Protein AF-A0A350F012-F1 (afdb_monomer_lite)

pLDDT: mean 83.56, std 15.6, range [42.0, 98.31]

Structure (mmCIF, N/CA/C/O backbone):
data_AF-A0A350F012-F1
#
_entry.id   AF-A0A350F012-F1
#
loop_
_atom_site.group_PDB
_atom_site.id
_atom_site.type_symbol
_atom_site.label_atom_id
_atom_site.label_alt_id
_atom_site.label_comp_id
_atom_site.label_asym_id
_atom_site.label_entity_id
_atom_site.label_seq_id
_atom_site.pdbx_PDB_ins_code
_atom_site.Cartn_x
_atom_site.Cartn_y
_atom_site.Cartn_z
_atom_site.occupancy
_atom_site.B_iso_or_equiv
_atom_site.auth_seq_id
_atom_site.auth_comp_id
_atom_site.auth_asym_id
_atom_site.auth_atom_id
_atom_site.pdbx_PDB_model_num
ATOM 1 N N . MET A 1 1 ? 14.908 -19.102 -46.977 1.00 42.00 1 MET A N 1
ATOM 2 C CA . MET A 1 1 ? 15.613 -17.923 -46.438 1.00 42.00 1 MET A CA 1
ATOM 3 C C . MET A 1 1 ? 14.841 -17.465 -45.223 1.00 42.00 1 MET A C 1
ATOM 5 O O . MET A 1 1 ? 13.770 -16.899 -45.377 1.00 42.00 1 MET A O 1
ATOM 9 N N . SER A 1 2 ? 15.311 -17.852 -44.041 1.00 44.31 2 SER A N 1
ATOM 10 C CA . SER A 1 2 ? 14.679 -17.489 -42.776 1.00 44.31 2 SER A CA 1
ATOM 11 C C . SER A 1 2 ? 15.167 -16.106 -42.381 1.00 44.31 2 SER A C 1
ATOM 13 O O . SER A 1 2 ? 16.357 -15.922 -42.143 1.00 44.31 2 SER A O 1
ATOM 15 N N . ASP A 1 3 ? 14.245 -15.157 -42.356 1.00 46.97 3 ASP A N 1
ATOM 16 C CA . ASP A 1 3 ? 14.448 -13.835 -41.784 1.00 46.97 3 ASP A CA 1
ATOM 17 C C . ASP A 1 3 ? 14.511 -13.995 -40.251 1.00 46.97 3 ASP A C 1
ATOM 19 O O . ASP A 1 3 ? 13.533 -14.471 -39.654 1.00 46.97 3 ASP A O 1
ATOM 23 N N . PRO A 1 4 ? 15.645 -13.726 -39.579 1.00 52.97 4 PRO A N 1
ATOM 24 C CA . PRO A 1 4 ? 15.699 -13.839 -38.136 1.00 52.97 4 PRO A CA 1
ATOM 25 C C . PRO A 1 4 ? 14.946 -12.641 -37.558 1.00 52.97 4 PRO A C 1
ATOM 27 O O . PRO A 1 4 ? 15.401 -11.504 -37.647 1.00 52.97 4 PRO A O 1
ATOM 30 N N . HIS A 1 5 ? 13.784 -12.902 -36.958 1.00 46.50 5 HIS A N 1
ATOM 31 C CA . HIS A 1 5 ? 13.073 -11.913 -36.152 1.00 46.50 5 HIS A CA 1
ATOM 32 C C . HIS A 1 5 ? 14.059 -11.215 -35.196 1.00 46.50 5 HIS A C 1
ATOM 34 O O . HIS A 1 5 ? 14.810 -11.911 -34.498 1.00 46.50 5 HIS A O 1
ATOM 40 N N . PRO A 1 6 ? 14.070 -9.872 -35.113 1.00 46.66 6 PRO A N 1
ATOM 41 C CA . PRO A 1 6 ? 14.883 -9.186 -34.126 1.00 46.66 6 PRO A CA 1
ATOM 42 C C . PRO A 1 6 ? 14.359 -9.563 -32.738 1.00 46.66 6 PRO A C 1
ATOM 44 O O . PRO A 1 6 ? 13.216 -9.274 -32.384 1.00 46.66 6 PRO A O 1
ATOM 47 N N . LYS A 1 7 ? 15.193 -10.244 -31.946 1.00 50.56 7 LYS A N 1
ATOM 48 C CA . LYS A 1 7 ? 14.950 -10.447 -30.515 1.00 50.56 7 LYS A CA 1
ATOM 49 C C . LYS A 1 7 ? 14.910 -9.062 -29.865 1.00 50.56 7 LYS A C 1
ATOM 51 O O . LYS A 1 7 ? 15.950 -8.428 -29.709 1.00 50.56 7 LYS A O 1
ATOM 56 N N . SER A 1 8 ? 13.716 -8.584 -29.527 1.00 53.31 8 SER A N 1
ATOM 57 C CA . SER A 1 8 ? 13.493 -7.310 -28.842 1.00 53.31 8 SER A CA 1
ATOM 58 C C . SER A 1 8 ? 14.017 -7.388 -27.404 1.00 53.31 8 SER A C 1
ATOM 60 O O . SER A 1 8 ? 13.283 -7.716 -26.473 1.00 53.31 8 SER A O 1
ATOM 62 N N . SER A 1 9 ? 15.310 -7.135 -27.216 1.00 57.75 9 SER A N 1
ATOM 63 C CA . SER A 1 9 ? 15.862 -6.828 -25.898 1.00 57.75 9 SER A CA 1
ATOM 64 C C . SER A 1 9 ? 15.458 -5.399 -25.551 1.00 57.75 9 SER A C 1
ATOM 66 O O . SER A 1 9 ? 15.791 -4.488 -26.306 1.00 57.75 9 SER A O 1
ATOM 68 N N . LEU A 1 10 ? 14.751 -5.192 -24.436 1.00 61.91 10 LEU A N 1
ATOM 69 C CA . LEU A 1 10 ? 14.411 -3.838 -23.992 1.00 61.91 10 LEU A CA 1
ATOM 70 C C . LEU A 1 10 ? 15.664 -3.000 -23.751 1.00 61.91 10 LEU A C 1
ATOM 72 O O . LEU A 1 10 ? 16.662 -3.493 -23.205 1.00 61.91 10 LEU A O 1
ATOM 76 N N . GLY A 1 11 ? 15.580 -1.732 -24.149 1.00 69.38 11 GLY A N 1
ATOM 77 C CA . GLY A 1 11 ? 16.632 -0.747 -23.950 1.00 69.38 11 GLY A CA 1
ATOM 78 C C . GLY A 1 11 ? 16.876 -0.486 -22.463 1.00 69.38 11 GLY A C 1
ATOM 79 O O . GLY A 1 11 ? 15.989 -0.649 -21.623 1.00 69.38 11 GLY A O 1
ATOM 80 N N . SER A 1 12 ? 18.093 -0.058 -22.121 1.00 74.25 12 SER A N 1
ATOM 81 C CA . SER A 1 12 ? 18.466 0.351 -20.757 1.00 74.25 12 SER A CA 1
ATOM 82 C C . SER A 1 12 ? 17.518 1.406 -20.175 1.00 74.25 12 SER A C 1
ATOM 84 O O . SER A 1 12 ? 17.221 1.375 -18.984 1.00 74.25 12 SER A O 1
ATOM 86 N N . GLU A 1 13 ? 17.002 2.286 -21.030 1.00 77.94 13 GLU A N 1
ATOM 87 C CA . GLU A 1 13 ? 16.053 3.341 -20.676 1.00 77.94 13 GLU A CA 1
ATOM 88 C C . GLU A 1 13 ? 14.698 2.789 -20.211 1.00 77.94 13 GLU A C 1
ATOM 90 O O . GLU A 1 13 ? 14.177 3.186 -19.172 1.00 77.94 13 GLU A O 1
ATOM 95 N N . GLU A 1 14 ? 14.140 1.808 -20.919 1.00 76.25 14 GLU A N 1
ATOM 96 C CA . GLU A 1 14 ? 12.842 1.225 -20.563 1.00 76.25 14 GLU A CA 1
ATOM 97 C C . GLU A 1 14 ? 12.933 0.465 -19.233 1.00 76.25 14 GLU A C 1
ATOM 99 O O . GLU A 1 14 ? 12.043 0.564 -18.388 1.00 76.25 14 GLU A O 1
ATOM 104 N N . LYS A 1 15 ? 14.047 -0.243 -18.997 1.00 77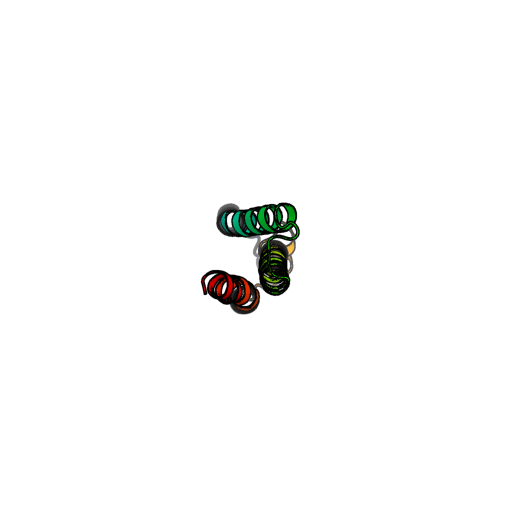.25 15 LYS A N 1
ATOM 105 C CA . LYS A 1 15 ? 14.324 -0.884 -17.701 1.00 77.25 15 LYS A CA 1
ATOM 106 C C . LYS A 1 15 ? 14.413 0.144 -16.571 1.00 77.25 15 LYS A C 1
ATOM 108 O O . LYS A 1 15 ? 13.845 -0.079 -15.503 1.00 77.25 15 LYS A O 1
ATOM 113 N N . PHE A 1 16 ? 15.079 1.271 -16.814 1.00 83.25 16 PHE A N 1
ATOM 114 C CA . PHE A 1 16 ? 15.191 2.355 -15.842 1.00 83.25 16 PHE A CA 1
ATOM 115 C C . PHE A 1 16 ? 13.825 2.973 -15.503 1.00 83.25 16 PHE A C 1
ATOM 117 O O . PHE A 1 16 ? 13.494 3.122 -14.326 1.00 83.25 16 PHE A O 1
ATOM 124 N N . GLN A 1 17 ? 12.989 3.253 -16.507 1.00 84.19 17 GLN A N 1
ATOM 125 C CA . GLN A 1 17 ? 11.640 3.788 -16.293 1.00 84.19 17 GLN A CA 1
ATOM 126 C C . GLN A 1 17 ? 10.772 2.851 -15.446 1.00 84.19 17 GLN A C 1
ATOM 128 O O . GLN A 1 17 ? 10.043 3.299 -14.563 1.00 84.19 17 GLN A O 1
ATOM 133 N N . LEU A 1 18 ? 10.883 1.541 -15.657 1.00 83.00 18 LEU A N 1
ATOM 134 C CA . LEU A 1 18 ? 10.128 0.553 -14.886 1.00 83.00 18 LEU A CA 1
ATOM 135 C C . LEU A 1 18 ? 10.611 0.417 -13.452 1.00 83.00 18 LEU A C 1
ATOM 137 O O . LEU A 1 18 ? 9.788 0.333 -12.540 1.00 83.00 18 LEU A O 1
ATOM 141 N N . ALA A 1 19 ? 11.928 0.435 -13.246 1.00 86.00 19 ALA A N 1
ATOM 142 C CA . ALA A 1 19 ? 12.506 0.467 -11.912 1.00 86.00 19 ALA A CA 1
ATOM 143 C C . ALA A 1 19 ? 12.017 1.698 -11.133 1.00 86.00 19 ALA A C 1
ATOM 145 O O . ALA A 1 19 ? 11.648 1.575 -9.963 1.00 86.00 19 ALA A O 1
ATOM 146 N N . ARG A 1 20 ? 11.929 2.854 -11.803 1.00 90.12 20 ARG A N 1
ATOM 147 C CA . ARG A 1 20 ? 11.384 4.085 -11.229 1.00 90.12 20 ARG A CA 1
ATOM 148 C C . ARG A 1 20 ? 9.901 3.961 -10.880 1.00 90.12 20 ARG A C 1
ATOM 150 O O . ARG A 1 20 ? 9.547 4.190 -9.732 1.00 90.12 20 ARG A O 1
ATOM 157 N N . VAL A 1 21 ? 9.045 3.523 -11.808 1.00 89.38 21 VAL A N 1
ATOM 158 C CA . VAL A 1 21 ? 7.605 3.328 -11.530 1.00 89.38 21 VAL A CA 1
ATOM 159 C C . VAL A 1 21 ? 7.391 2.364 -10.361 1.00 89.38 21 VAL A C 1
ATOM 161 O O . VAL A 1 21 ? 6.592 2.631 -9.467 1.00 89.38 21 VAL A O 1
ATOM 164 N N . ARG A 1 22 ? 8.136 1.254 -10.326 1.00 89.88 22 ARG A N 1
ATOM 165 C CA . ARG A 1 22 ? 8.090 0.295 -9.217 1.00 89.88 22 ARG A CA 1
ATOM 166 C C . ARG A 1 22 ? 8.450 0.955 -7.886 1.00 89.88 22 ARG A C 1
ATOM 168 O O . ARG A 1 22 ? 7.771 0.711 -6.893 1.00 89.88 22 ARG A O 1
ATOM 175 N N . HIS A 1 23 ? 9.519 1.744 -7.851 1.00 92.69 23 HIS A N 1
ATOM 176 C CA . HIS A 1 23 ? 9.947 2.456 -6.649 1.00 92.69 23 HIS A CA 1
ATOM 177 C C . HIS A 1 23 ? 8.890 3.467 -6.176 1.00 92.69 23 HIS A C 1
ATOM 179 O O . HIS A 1 23 ? 8.517 3.474 -4.999 1.00 92.69 23 HIS A O 1
ATOM 185 N N . ASP A 1 24 ? 8.368 4.262 -7.107 1.00 95.12 24 ASP A N 1
ATOM 186 C CA . ASP A 1 24 ? 7.397 5.320 -6.830 1.00 95.12 24 ASP A CA 1
ATOM 187 C C . ASP A 1 24 ? 6.066 4.752 -6.314 1.00 95.12 24 ASP A C 1
ATOM 189 O O . ASP A 1 24 ? 5.418 5.378 -5.482 1.00 95.12 24 ASP A O 1
ATOM 193 N N . LEU A 1 25 ? 5.688 3.536 -6.728 1.00 94.00 25 LEU A N 1
ATOM 194 C CA . LEU A 1 25 ? 4.533 2.823 -6.173 1.00 94.00 25 LEU A CA 1
ATOM 195 C C . LEU A 1 25 ? 4.828 2.172 -4.814 1.00 94.00 25 LEU A C 1
ATOM 197 O O . LEU A 1 25 ? 4.000 2.240 -3.909 1.00 94.00 25 LEU A O 1
ATOM 201 N N . ARG A 1 26 ? 5.995 1.536 -4.640 1.00 94.56 26 ARG A N 1
ATOM 202 C CA . ARG A 1 26 ? 6.327 0.826 -3.389 1.00 94.56 26 ARG A CA 1
ATOM 203 C C . ARG A 1 26 ? 6.414 1.765 -2.193 1.00 94.56 26 ARG A C 1
ATOM 205 O O . ARG A 1 26 ? 5.999 1.368 -1.114 1.00 94.56 26 ARG A O 1
ATOM 212 N N . THR A 1 27 ? 6.914 2.985 -2.377 1.00 97.12 27 THR A N 1
ATOM 213 C CA . THR A 1 27 ? 7.064 3.967 -1.290 1.00 97.12 27 THR A CA 1
ATOM 214 C C . THR A 1 27 ? 5.747 4.242 -0.541 1.00 97.12 27 THR A C 1
ATOM 216 O O . THR A 1 27 ? 5.678 3.932 0.647 1.00 97.12 27 THR A O 1
ATOM 219 N N . PRO A 1 28 ? 4.675 4.756 -1.180 1.00 97.25 28 PRO A N 1
ATOM 220 C CA . PRO A 1 28 ? 3.420 5.037 -0.484 1.00 97.25 28 PRO A CA 1
ATOM 221 C C . PRO A 1 28 ? 2.742 3.774 0.063 1.00 97.25 28 PRO A C 1
ATOM 223 O O . PRO A 1 28 ? 2.164 3.817 1.144 1.00 97.25 28 PRO A O 1
ATOM 226 N N . ILE A 1 29 ? 2.846 2.638 -0.634 1.00 97.38 29 ILE A N 1
ATOM 227 C CA . ILE A 1 29 ? 2.256 1.377 -0.163 1.00 97.38 29 ILE A CA 1
ATOM 228 C C . ILE A 1 29 ? 2.975 0.871 1.092 1.00 97.38 29 ILE A C 1
ATOM 230 O O . ILE A 1 29 ? 2.322 0.467 2.048 1.00 97.38 29 ILE A O 1
ATOM 234 N N . ASN A 1 30 ? 4.307 0.932 1.122 1.00 97.56 30 ASN A N 1
ATOM 235 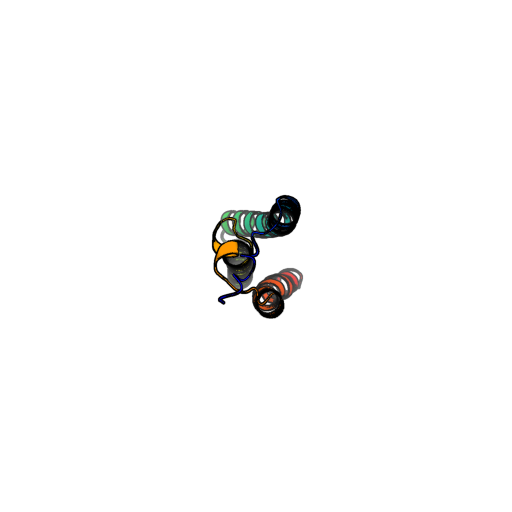C CA . ASN A 1 30 ? 5.082 0.552 2.300 1.00 97.56 30 ASN A CA 1
ATOM 236 C C . ASN A 1 30 ? 4.797 1.472 3.491 1.00 97.56 30 ASN A C 1
ATOM 238 O O . ASN A 1 30 ? 4.807 0.996 4.620 1.00 97.56 30 ASN A O 1
ATOM 242 N N . HIS A 1 31 ? 4.512 2.758 3.261 1.00 98.31 31 HIS A N 1
ATOM 243 C CA . HIS A 1 31 ? 4.053 3.639 4.335 1.00 98.31 31 HIS A CA 1
ATOM 244 C C . HIS A 1 31 ? 2.699 3.188 4.894 1.00 98.31 31 HIS A C 1
ATOM 246 O O . HIS A 1 31 ? 2.563 3.096 6.106 1.00 98.31 31 HIS A O 1
ATOM 252 N N . ILE A 1 32 ? 1.724 2.851 4.040 1.00 97.56 32 ILE A N 1
ATOM 253 C CA . ILE A 1 32 ? 0.418 2.330 4.488 1.00 97.56 32 ILE A CA 1
ATOM 254 C C . ILE A 1 32 ? 0.596 1.053 5.315 1.00 97.56 32 ILE A C 1
ATOM 256 O O . ILE A 1 32 ? 0.030 0.956 6.399 1.00 97.56 32 ILE A O 1
ATOM 260 N N . ILE A 1 33 ? 1.419 0.111 4.837 1.00 97.94 33 ILE A N 1
ATOM 261 C CA . ILE A 1 33 ? 1.749 -1.123 5.566 1.00 97.94 33 ILE A CA 1
ATOM 262 C C . ILE A 1 33 ? 2.350 -0.776 6.929 1.00 97.94 33 ILE A C 1
ATOM 264 O O . ILE A 1 33 ? 1.807 -1.200 7.943 1.00 97.94 33 ILE A O 1
ATOM 268 N N . GLY A 1 34 ? 3.404 0.044 6.960 1.00 97.31 34 GLY A N 1
ATOM 269 C CA . GLY A 1 34 ? 4.090 0.402 8.201 1.00 97.31 34 GLY A CA 1
ATOM 270 C C . GLY A 1 34 ? 3.183 1.118 9.201 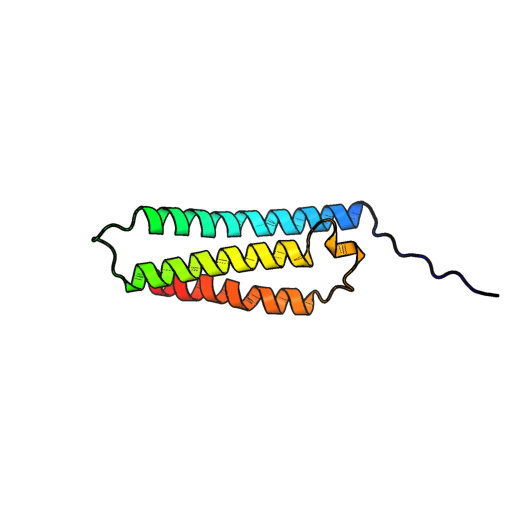1.00 97.31 34 GLY A C 1
ATOM 271 O O . GLY A 1 34 ? 3.212 0.800 10.382 1.00 97.31 34 GLY A O 1
ATOM 272 N N . TYR A 1 35 ? 2.322 2.035 8.747 1.00 96.19 35 TYR A N 1
ATOM 273 C CA . TYR A 1 35 ? 1.346 2.677 9.631 1.00 96.19 35 TYR A CA 1
ATOM 274 C C 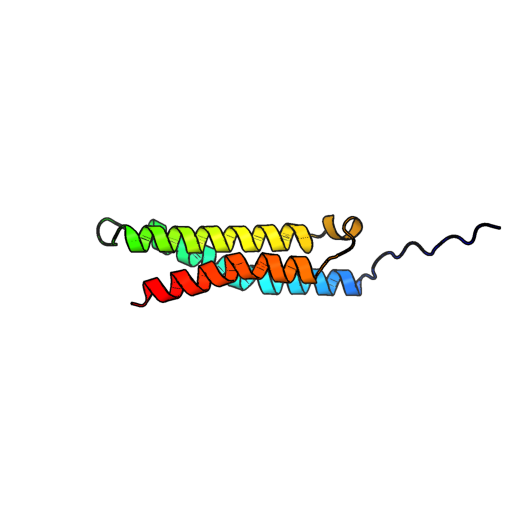. TYR A 1 35 ? 0.314 1.685 10.164 1.00 96.19 35 TYR A C 1
ATOM 276 O O . TYR A 1 35 ? 0.020 1.710 11.354 1.00 96.19 35 TYR A O 1
ATOM 284 N N . SER A 1 36 ? -0.216 0.802 9.313 1.00 95.38 36 SER A N 1
ATOM 285 C CA . SER A 1 36 ? -1.158 -0.224 9.767 1.00 95.38 36 SER A CA 1
ATOM 286 C C . SER A 1 36 ? -0.516 -1.211 10.746 1.00 95.38 36 SER A C 1
ATOM 288 O O . SER A 1 36 ? -1.170 -1.611 11.697 1.00 95.38 36 SER A O 1
ATOM 290 N N . GLU A 1 37 ? 0.759 -1.556 10.561 1.00 95.00 37 GLU A N 1
ATOM 291 C CA . GLU A 1 37 ? 1.516 -2.437 11.455 1.00 95.00 37 GLU A CA 1
ATOM 292 C C . GLU A 1 37 ? 1.723 -1.783 12.825 1.00 95.00 37 GLU A C 1
ATOM 294 O O . GLU A 1 37 ? 1.347 -2.372 13.831 1.00 95.00 37 GLU A O 1
ATOM 299 N N . ILE A 1 38 ? 2.177 -0.523 12.863 1.00 94.25 38 ILE A N 1
ATOM 300 C CA . ILE A 1 38 ? 2.319 0.246 14.111 1.00 94.25 38 ILE A CA 1
ATOM 301 C C . ILE A 1 38 ? 0.980 0.344 14.852 1.00 94.25 38 ILE A C 1
ATOM 303 O O . ILE A 1 38 ? 0.916 0.098 16.051 1.00 94.25 38 ILE A O 1
ATOM 307 N N . LEU A 1 39 ? -0.110 0.665 14.148 1.00 91.88 39 LEU A N 1
ATOM 308 C CA . LEU A 1 39 ? -1.432 0.775 14.770 1.00 91.88 39 LEU A CA 1
ATOM 309 C C . LEU A 1 39 ? -1.947 -0.567 15.303 1.00 91.88 39 LEU A C 1
ATOM 311 O O . LEU A 1 39 ? -2.614 -0.586 16.331 1.00 91.88 39 LEU A O 1
ATOM 315 N N . LEU A 1 40 ? -1.650 -1.676 14.622 1.00 91.81 40 LEU A N 1
ATOM 316 C CA . LEU A 1 40 ? -1.997 -3.019 15.090 1.00 91.81 40 LEU A CA 1
ATOM 317 C C . LEU A 1 40 ? -1.164 -3.438 16.309 1.00 91.81 40 LEU A C 1
ATOM 319 O O . LEU A 1 40 ? -1.692 -4.116 17.185 1.00 91.81 40 LEU A O 1
ATOM 323 N N . GLU A 1 41 ? 0.109 -3.04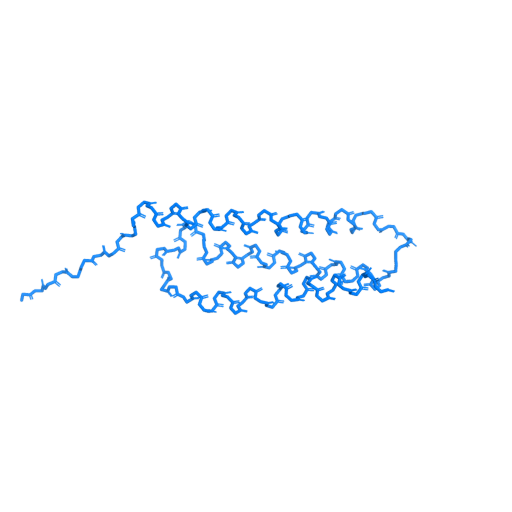4 16.372 1.00 90.56 41 GLU A N 1
ATOM 324 C CA . GLU A 1 41 ? 0.990 -3.293 17.521 1.00 90.56 41 GLU A CA 1
ATOM 325 C C . GLU A 1 41 ? 0.595 -2.455 18.748 1.00 90.56 41 GLU A C 1
ATOM 327 O O . GLU A 1 41 ? 0.627 -2.954 19.875 1.00 90.56 41 GLU A O 1
ATOM 332 N N . ASP A 1 42 ? 0.180 -1.204 18.529 1.00 86.62 42 ASP A N 1
ATOM 333 C CA . ASP A 1 42 ? -0.227 -0.268 19.583 1.00 86.62 42 ASP A CA 1
ATOM 334 C C . ASP A 1 42 ? -1.683 -0.465 20.042 1.00 86.62 42 ASP A C 1
ATOM 336 O O . ASP A 1 42 ? -2.095 0.071 21.080 1.00 86.62 42 ASP A O 1
ATOM 340 N N . ALA A 1 43 ? -2.475 -1.241 19.300 1.00 80.69 43 ALA A N 1
ATOM 341 C CA . ALA A 1 43 ? -3.853 -1.549 19.642 1.00 80.69 43 ALA A CA 1
ATOM 342 C C . ALA A 1 43 ? -3.923 -2.538 20.818 1.00 80.69 43 ALA A C 1
ATOM 344 O O . ALA A 1 43 ? -3.986 -3.756 20.668 1.00 80.69 43 ALA A O 1
ATOM 345 N N . GLN A 1 44 ? -3.901 -1.980 22.026 1.00 70.69 44 GLN A N 1
ATOM 346 C CA . GLN A 1 44 ? -4.221 -2.677 23.275 1.00 70.69 44 GLN A CA 1
ATOM 347 C C . GLN A 1 44 ? -5.744 -2.904 23.402 1.00 70.69 44 GLN A C 1
ATOM 349 O O . GLN A 1 44 ? -6.499 -2.559 22.493 1.00 70.69 44 GLN A O 1
ATOM 354 N N . ASP A 1 45 ? -6.217 -3.360 24.575 1.00 71.25 45 ASP A N 1
ATOM 355 C CA . ASP A 1 45 ? -7.641 -3.504 24.979 1.00 71.25 45 ASP A CA 1
ATOM 356 C C . ASP A 1 45 ? -8.505 -2.216 24.843 1.00 71.25 45 ASP A C 1
ATOM 358 O O . ASP A 1 45 ? -9.636 -2.143 25.321 1.00 71.25 45 ASP A O 1
ATOM 362 N N . GLN A 1 46 ? -7.955 -1.159 24.247 1.00 76.62 46 GLN A N 1
ATOM 363 C CA . GLN A 1 46 ? -8.535 0.164 24.053 1.00 76.62 46 GLN A CA 1
ATOM 364 C C . GLN A 1 46 ? -9.138 0.351 22.650 1.00 76.62 46 GLN A C 1
ATOM 366 O O . GLN A 1 46 ? -9.793 1.364 22.409 1.00 76.62 46 GLN A O 1
ATOM 371 N N . VAL A 1 47 ? -8.921 -0.593 21.728 1.00 83.00 47 VAL A N 1
ATOM 372 C CA . VAL A 1 47 ? -9.386 -0.510 20.337 1.00 83.00 47 VAL A CA 1
ATOM 373 C C . VAL A 1 47 ? -10.460 -1.575 20.078 1.00 83.00 47 VAL A C 1
ATOM 375 O O . VAL A 1 47 ? -10.247 -2.733 20.432 1.00 83.00 47 VAL A O 1
ATOM 378 N N . PRO A 1 48 ? -11.609 -1.228 19.466 1.00 85.50 48 PRO A N 1
ATOM 379 C CA . PRO A 1 48 ? -12.629 -2.211 19.112 1.00 85.50 48 PRO A CA 1
ATOM 380 C C . PRO A 1 48 ? -12.100 -3.295 18.161 1.00 85.50 48 PRO A C 1
ATOM 382 O O . PRO A 1 48 ? -11.369 -2.995 17.216 1.00 85.50 48 PRO A O 1
ATOM 385 N N . ASP A 1 49 ? -12.555 -4.538 18.341 1.00 87.12 49 ASP A N 1
ATOM 386 C CA . ASP A 1 49 ? -12.189 -5.672 17.473 1.00 87.12 49 ASP A CA 1
ATOM 387 C C . ASP A 1 49 ? -12.500 -5.419 15.985 1.00 87.12 49 ASP A C 1
ATOM 389 O O . ASP A 1 49 ? -11.804 -5.920 15.102 1.00 87.12 49 ASP A O 1
ATOM 393 N N . GLU A 1 50 ? -13.534 -4.627 15.692 1.00 87.94 50 GLU A N 1
ATOM 394 C CA . GLU A 1 50 ? -13.895 -4.231 14.326 1.00 87.94 50 GLU A CA 1
ATOM 395 C C . GLU A 1 50 ? -12.811 -3.357 13.681 1.00 87.94 50 GLU A C 1
ATOM 397 O O . GLU A 1 50 ? -12.362 -3.649 12.573 1.00 87.94 50 GLU A O 1
ATOM 402 N N . PHE A 1 51 ? -12.296 -2.371 14.420 1.00 89.94 51 PHE A N 1
ATOM 403 C CA . PHE A 1 51 ? -11.213 -1.497 13.968 1.00 89.94 51 PHE A CA 1
ATOM 404 C C . PHE A 1 51 ? -9.918 -2.286 13.732 1.00 89.94 51 PHE A C 1
ATOM 406 O O . PHE A 1 51 ? -9.220 -2.078 12.738 1.00 89.94 51 PHE A O 1
ATOM 413 N N . LEU A 1 52 ? -9.622 -3.251 14.610 1.00 91.88 52 LEU A N 1
ATOM 414 C CA . LEU A 1 52 ? -8.520 -4.197 14.423 1.00 91.88 52 LEU A CA 1
ATOM 415 C C . LEU A 1 52 ? -8.696 -5.030 13.147 1.00 91.88 52 LEU A C 1
ATOM 417 O O . LEU A 1 52 ? -7.752 -5.183 12.367 1.00 91.88 52 LEU A O 1
ATOM 421 N N . GLY A 1 53 ? -9.901 -5.556 12.920 1.00 93.06 53 GLY A N 1
ATOM 422 C CA . GLY A 1 53 ? -10.236 -6.324 11.724 1.00 93.06 53 GLY A CA 1
ATOM 423 C C . GLY A 1 53 ? -10.050 -5.518 10.438 1.00 93.06 53 GLY A C 1
ATOM 424 O O . GLY A 1 53 ? -9.470 -6.021 9.470 1.00 93.06 53 GLY A O 1
ATOM 425 N N . ASP A 1 54 ? -10.476 -4.260 10.431 1.00 94.75 54 ASP A N 1
ATOM 426 C CA . ASP A 1 54 ? -10.333 -3.375 9.276 1.00 94.75 54 ASP A CA 1
ATOM 427 C C . ASP A 1 54 ? -8.875 -2.953 9.042 1.00 94.75 54 ASP A C 1
ATOM 429 O O . ASP A 1 54 ? -8.395 -3.031 7.905 1.00 94.75 54 ASP A O 1
ATOM 433 N N . LEU A 1 55 ? -8.103 -2.660 10.095 1.00 94.50 55 LEU A N 1
ATOM 434 C CA . LEU A 1 55 ? -6.657 -2.433 9.983 1.00 94.50 55 LEU A CA 1
ATOM 435 C C . LEU A 1 55 ? -5.907 -3.647 9.416 1.00 94.50 55 LEU A C 1
ATOM 437 O O . LEU A 1 55 ? -5.051 -3.491 8.542 1.00 94.50 55 LEU A O 1
ATOM 441 N N . GLN A 1 56 ? -6.243 -4.867 9.848 1.00 95.56 56 GLN A N 1
ATOM 442 C CA . GLN A 1 56 ? -5.643 -6.092 9.301 1.00 95.56 56 GLN A CA 1
ATOM 443 C C . GLN A 1 56 ? -5.939 -6.258 7.806 1.00 95.56 56 GLN A C 1
ATOM 445 O O . GLN A 1 56 ? -5.088 -6.739 7.044 1.00 95.56 56 GLN A O 1
ATOM 450 N N . ARG A 1 57 ? -7.131 -5.850 7.359 1.00 96.94 57 ARG A N 1
ATOM 451 C CA . ARG A 1 57 ? -7.510 -5.886 5.942 1.00 96.94 57 ARG A CA 1
ATOM 452 C C . ARG A 1 57 ? -6.753 -4.835 5.131 1.00 96.94 57 ARG A C 1
ATOM 454 O O . ARG A 1 57 ? -6.281 -5.173 4.044 1.00 96.94 57 ARG A O 1
ATOM 461 N N . ILE A 1 58 ? -6.561 -3.622 5.662 1.00 97.50 58 ILE A N 1
ATOM 462 C CA . ILE A 1 58 ? -5.704 -2.583 5.056 1.00 97.50 58 ILE A CA 1
ATOM 463 C C . ILE A 1 58 ? -4.269 -3.097 4.912 1.00 97.50 58 ILE A C 1
ATOM 465 O O . ILE A 1 58 ? -3.713 -3.073 3.811 1.00 97.50 58 ILE A O 1
ATOM 469 N N . HIS A 1 59 ? -3.694 -3.625 5.995 1.00 97.62 59 HIS A N 1
ATOM 470 C CA . HIS A 1 59 ? -2.341 -4.178 6.012 1.00 97.62 59 HIS A CA 1
ATOM 471 C C . HIS A 1 59 ? -2.170 -5.285 4.958 1.00 97.62 59 HIS A C 1
ATOM 473 O O . HIS A 1 59 ? -1.277 -5.230 4.106 1.00 97.62 59 HIS A O 1
ATOM 479 N N . SER A 1 60 ? -3.091 -6.254 4.944 1.00 97.88 60 SER A N 1
ATOM 480 C CA . SER A 1 60 ? -3.090 -7.362 3.982 1.00 97.88 60 SER A CA 1
ATOM 481 C C . SER A 1 60 ? -3.214 -6.875 2.535 1.00 97.88 60 SER A C 1
ATOM 483 O O . SER A 1 60 ? -2.532 -7.383 1.643 1.00 97.88 60 SER A O 1
ATOM 485 N N . ALA A 1 61 ? -4.055 -5.871 2.276 1.00 98.12 61 ALA A N 1
ATOM 486 C CA . ALA A 1 61 ? -4.203 -5.279 0.951 1.00 98.12 61 ALA A CA 1
ATOM 487 C C . ALA A 1 61 ? -2.926 -4.544 0.499 1.00 98.12 61 ALA A C 1
ATOM 489 O O . ALA A 1 61 ? -2.515 -4.675 -0.658 1.00 98.12 61 ALA A O 1
ATOM 490 N N . GLY A 1 62 ? -2.237 -3.853 1.412 1.00 98.00 62 GLY A N 1
ATOM 491 C CA . GLY A 1 62 ? -0.920 -3.268 1.153 1.00 98.00 62 GLY A CA 1
ATOM 492 C C . GLY A 1 62 ? 0.104 -4.326 0.731 1.00 98.00 62 GLY A C 1
ATOM 493 O O . GLY A 1 62 ? 0.762 -4.187 -0.304 1.00 98.00 62 GLY A O 1
ATOM 494 N N . GLN A 1 63 ? 0.186 -5.436 1.469 1.00 98.06 63 GLN A N 1
ATOM 495 C CA . GLN A 1 63 ? 1.071 -6.555 1.126 1.00 98.06 63 GLN A CA 1
ATOM 496 C C . GLN A 1 63 ? 0.739 -7.160 -0.250 1.00 98.06 63 GLN A C 1
ATOM 498 O O . GLN A 1 63 ? 1.645 -7.450 -1.041 1.00 98.06 63 GLN A O 1
ATOM 503 N N . GLN A 1 64 ? -0.551 -7.300 -0.575 1.00 97.44 64 GLN A N 1
ATOM 504 C CA . GLN A 1 64 ? -1.002 -7.768 -1.889 1.00 97.44 64 GLN A CA 1
ATOM 505 C C . GLN A 1 64 ? -0.555 -6.832 -3.020 1.00 97.44 64 GLN A C 1
ATOM 507 O O . GLN A 1 64 ? -0.061 -7.314 -4.043 1.00 97.44 64 GLN A O 1
ATOM 512 N N . LEU A 1 65 ? -0.652 -5.509 -2.843 1.00 96.88 65 LEU A N 1
ATOM 513 C CA . LEU A 1 65 ? -0.165 -4.542 -3.832 1.00 96.88 65 LEU A CA 1
ATOM 514 C C . LEU A 1 65 ? 1.341 -4.686 -4.078 1.00 96.88 65 LEU A C 1
ATOM 516 O O . LEU A 1 65 ? 1.769 -4.736 -5.233 1.00 96.88 65 LEU A O 1
ATOM 520 N N . VAL A 1 66 ? 2.150 -4.805 -3.019 1.00 95.38 66 VAL A N 1
ATOM 521 C CA . VAL A 1 66 ? 3.604 -5.008 -3.154 1.00 95.38 66 VAL A CA 1
ATOM 522 C C . VAL A 1 66 ? 3.907 -6.298 -3.917 1.00 95.38 66 VAL A C 1
ATOM 524 O O . VAL A 1 66 ? 4.769 -6.306 -4.801 1.00 95.38 66 VAL A O 1
ATOM 527 N N . ALA A 1 67 ? 3.186 -7.382 -3.622 1.00 93.12 67 ALA A N 1
ATOM 528 C CA . ALA A 1 67 ? 3.349 -8.656 -4.314 1.00 93.12 67 ALA A CA 1
ATOM 529 C C . ALA A 1 67 ? 3.015 -8.553 -5.813 1.00 93.12 67 ALA A C 1
ATOM 531 O O . ALA A 1 67 ? 3.776 -9.059 -6.642 1.00 93.12 67 ALA A O 1
ATOM 532 N N . LEU A 1 68 ? 1.925 -7.866 -6.175 1.00 91.75 68 LEU A N 1
ATOM 533 C CA . LEU A 1 68 ? 1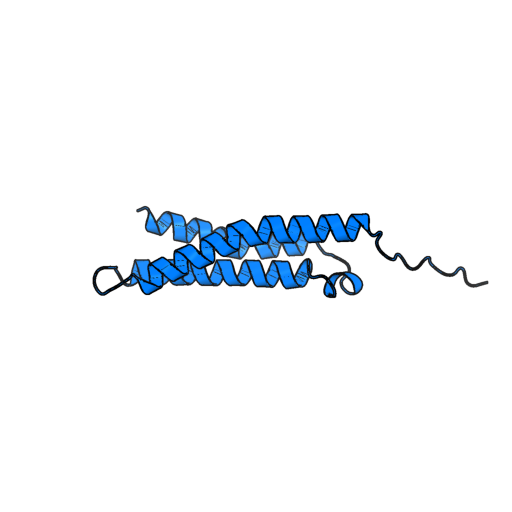.546 -7.614 -7.570 1.00 91.75 68 LEU A CA 1
ATOM 534 C C . LEU A 1 68 ? 2.597 -6.760 -8.289 1.00 91.75 68 LEU A C 1
ATOM 536 O O . LEU A 1 68 ? 3.061 -7.123 -9.369 1.00 91.75 68 LEU A O 1
ATOM 540 N N . ILE A 1 69 ? 3.048 -5.672 -7.666 1.00 89.81 69 ILE A N 1
ATOM 541 C CA . ILE A 1 69 ? 4.094 -4.808 -8.224 1.00 89.81 69 ILE A CA 1
ATOM 542 C C . ILE A 1 69 ? 5.374 -5.609 -8.487 1.00 89.81 69 ILE A C 1
ATOM 544 O O . ILE A 1 69 ? 5.937 -5.527 -9.576 1.00 89.81 69 ILE A O 1
ATOM 548 N N . ASN A 1 70 ? 5.813 -6.432 -7.534 1.00 87.81 70 ASN A N 1
ATOM 549 C CA . ASN A 1 70 ? 7.007 -7.261 -7.705 1.00 87.81 70 ASN A CA 1
ATOM 550 C C . ASN A 1 70 ? 6.831 -8.328 -8.793 1.00 87.81 70 ASN A C 1
ATOM 552 O O . ASN A 1 70 ? 7.762 -8.578 -9.555 1.00 87.81 70 ASN A O 1
ATOM 556 N N . ARG A 1 71 ? 5.644 -8.935 -8.899 1.00 85.62 71 ARG A N 1
ATOM 557 C CA . ARG A 1 71 ? 5.341 -9.953 -9.914 1.00 85.62 71 ARG A CA 1
ATOM 558 C C . ARG A 1 71 ? 5.370 -9.385 -11.332 1.00 85.62 71 ARG A C 1
ATOM 560 O O . ARG A 1 71 ? 5.966 -9.987 -12.218 1.00 85.62 71 ARG A O 1
ATOM 567 N N . TYR A 1 72 ? 4.729 -8.240 -11.557 1.00 82.31 72 TYR A N 1
ATOM 568 C CA . TYR A 1 72 ? 4.544 -7.690 -12.905 1.00 82.31 72 TYR A CA 1
ATOM 569 C C . TYR A 1 72 ? 5.639 -6.701 -13.329 1.00 82.31 72 TYR A C 1
ATOM 571 O O . TYR A 1 72 ? 5.906 -6.547 -14.524 1.00 82.31 72 TYR A O 1
ATOM 579 N N . LEU A 1 73 ? 6.266 -6.019 -12.366 1.00 81.56 73 LEU A N 1
ATOM 580 C CA . LEU A 1 73 ? 7.275 -4.978 -12.595 1.00 81.56 73 LEU A CA 1
ATOM 581 C C . LEU A 1 73 ? 8.651 -5.344 -12.015 1.00 81.56 73 LEU A C 1
ATOM 583 O O . LEU A 1 73 ? 9.530 -4.485 -11.964 1.00 81.56 73 LEU A O 1
ATOM 587 N N . GLY A 1 74 ? 8.852 -6.583 -11.556 1.00 78.06 74 GLY A N 1
ATOM 588 C CA . GLY A 1 74 ? 10.140 -7.078 -11.061 1.00 78.06 74 GLY A CA 1
ATOM 589 C C . GLY A 1 74 ? 11.222 -7.150 -12.143 1.00 78.06 74 GLY A C 1
ATOM 590 O O . GLY A 1 74 ? 10.922 -7.208 -13.336 1.00 78.06 74 GLY A O 1
ATOM 591 N N . ASP A 1 75 ? 12.485 -7.156 -11.710 1.00 66.19 75 ASP A N 1
ATOM 592 C CA . ASP A 1 75 ? 13.657 -7.046 -12.593 1.00 66.19 75 ASP A CA 1
ATOM 593 C C . ASP A 1 75 ? 13.808 -8.233 -13.566 1.00 66.19 75 ASP A C 1
ATOM 595 O O . ASP A 1 75 ? 14.159 -8.023 -14.728 1.00 66.19 75 ASP A O 1
ATOM 599 N N . ASP A 1 76 ? 13.444 -9.450 -13.138 1.00 61.72 76 ASP A N 1
ATOM 600 C CA . ASP A 1 76 ? 13.629 -10.680 -13.928 1.00 61.72 76 ASP A CA 1
ATOM 601 C C . ASP A 1 76 ? 12.351 -11.185 -14.623 1.00 61.72 76 ASP A C 1
ATOM 603 O O . ASP A 1 76 ? 12.414 -11.744 -15.719 1.00 61.72 76 ASP A O 1
ATOM 607 N N . SER A 1 77 ? 11.163 -10.950 -14.043 1.00 56.22 77 SER A N 1
ATOM 608 C CA . SER A 1 77 ? 9.876 -11.393 -14.631 1.00 56.22 77 SER A CA 1
ATOM 609 C C . SER A 1 77 ? 9.533 -10.673 -15.936 1.00 56.22 77 SER A C 1
ATOM 611 O O . SER A 1 77 ? 8.753 -11.165 -16.758 1.00 56.22 77 SER A O 1
ATOM 613 N N . PHE A 1 78 ? 10.141 -9.512 -16.162 1.00 52.47 78 PHE A N 1
ATOM 614 C CA . PHE A 1 78 ? 9.847 -8.684 -17.316 1.00 52.47 78 PHE A CA 1
ATOM 615 C C . PHE A 1 78 ? 10.352 -9.267 -18.651 1.00 52.47 78 PHE A C 1
ATOM 617 O O . PHE A 1 78 ? 9.813 -8.946 -19.707 1.00 52.47 78 PHE A O 1
ATOM 624 N N . MET A 1 79 ? 11.331 -10.176 -18.623 1.00 51.38 79 MET A N 1
ATOM 625 C CA . MET A 1 79 ? 11.841 -10.841 -19.830 1.00 51.38 79 MET A CA 1
ATOM 626 C C . MET A 1 79 ? 10.958 -12.015 -20.297 1.00 51.38 79 MET A C 1
ATOM 628 O O . MET A 1 79 ? 11.218 -12.582 -21.358 1.00 51.38 79 MET A O 1
ATOM 632 N N . THR A 1 80 ? 9.926 -12.396 -19.532 1.00 54.12 80 THR A N 1
ATOM 633 C CA . THR A 1 80 ? 9.178 -13.651 -19.751 1.00 54.12 80 THR A CA 1
ATOM 634 C C . THR A 1 80 ? 7.678 -13.451 -19.976 1.00 54.12 80 THR A C 1
ATOM 636 O O . THR A 1 80 ? 7.056 -14.257 -20.666 1.00 54.12 80 THR A O 1
ATOM 639 N N . ILE A 1 81 ? 7.077 -12.375 -19.460 1.00 54.72 81 ILE A N 1
ATOM 640 C CA . ILE A 1 81 ? 5.627 -12.163 -19.547 1.00 54.72 81 ILE A CA 1
ATOM 641 C C . ILE A 1 81 ? 5.332 -11.068 -20.572 1.00 54.72 81 ILE A C 1
ATOM 643 O O . ILE A 1 81 ? 5.662 -9.898 -20.383 1.00 54.72 81 ILE A O 1
ATOM 647 N N . ARG A 1 82 ? 4.665 -11.453 -21.663 1.00 57.78 82 ARG A N 1
ATOM 648 C CA . ARG A 1 82 ? 4.016 -10.541 -22.609 1.00 57.78 82 ARG A CA 1
ATOM 649 C C . ARG A 1 82 ? 3.014 -9.702 -21.805 1.00 57.78 82 ARG A C 1
ATOM 651 O O . ARG A 1 82 ? 1.956 -10.203 -21.442 1.00 57.78 82 ARG A O 1
ATOM 658 N N . ARG A 1 83 ? 3.410 -8.487 -21.418 1.00 65.19 83 ARG A N 1
ATOM 659 C CA . ARG A 1 83 ? 2.678 -7.663 -20.449 1.00 65.19 83 ARG A CA 1
ATOM 660 C C . ARG A 1 83 ? 1.229 -7.467 -20.853 1.00 65.19 83 ARG A C 1
ATOM 662 O O . ARG A 1 83 ? 0.958 -6.894 -21.903 1.00 65.19 83 ARG A O 1
ATOM 669 N N . ASP A 1 84 ? 0.334 -7.807 -19.942 1.00 74.56 84 ASP A N 1
ATOM 670 C CA . ASP A 1 84 ? -0.992 -7.222 -19.917 1.00 74.56 84 ASP A CA 1
ATOM 671 C C . ASP A 1 84 ? -1.021 -6.150 -18.817 1.00 74.56 84 ASP A C 1
ATOM 673 O O . ASP A 1 84 ? -1.329 -6.408 -17.654 1.00 74.56 84 ASP A O 1
ATOM 677 N N . LEU A 1 85 ? -0.602 -4.930 -19.175 1.00 78.12 85 LEU A N 1
ATOM 678 C CA . LEU A 1 85 ? -0.677 -3.777 -18.270 1.00 78.12 85 LEU A CA 1
ATOM 679 C C . LEU A 1 85 ? -2.128 -3.506 -17.853 1.00 78.12 85 LEU A C 1
ATOM 681 O O . LEU A 1 85 ? -2.368 -3.050 -16.740 1.00 78.12 85 LEU A O 1
ATOM 685 N N . HIS A 1 86 ? -3.089 -3.821 -18.722 1.00 83.44 86 HIS A N 1
ATOM 686 C CA . HIS A 1 86 ? -4.502 -3.701 -18.407 1.00 83.44 86 HIS A CA 1
ATOM 687 C C . HIS A 1 86 ? -4.901 -4.698 -17.308 1.00 83.44 86 HIS A C 1
ATOM 689 O O . HIS A 1 86 ? -5.560 -4.300 -16.347 1.00 83.44 86 HIS A O 1
ATOM 695 N N . GLN A 1 87 ? -4.416 -5.941 -17.373 1.00 86.31 87 GLN A N 1
ATOM 696 C CA . GLN A 1 87 ? -4.584 -6.918 -16.296 1.00 86.31 87 GLN A CA 1
ATOM 697 C C . GLN A 1 87 ? -3.926 -6.452 -14.991 1.00 86.31 87 GLN A C 1
ATOM 699 O O . GLN A 1 87 ? -4.561 -6.523 -13.943 1.00 86.31 87 GLN A O 1
ATOM 704 N N . LEU A 1 88 ? -2.702 -5.908 -15.038 1.00 87.19 88 LEU A N 1
ATOM 705 C CA . LEU A 1 88 ? -2.057 -5.344 -13.847 1.00 87.19 88 LEU A CA 1
ATOM 706 C C . LEU A 1 88 ? -2.905 -4.220 -13.238 1.00 87.19 88 LEU A C 1
ATOM 708 O O . LEU A 1 88 ? -3.177 -4.235 -12.042 1.00 87.19 88 LEU A O 1
ATOM 712 N N . CYS A 1 89 ? -3.353 -3.254 -14.043 1.00 89.06 89 CYS A N 1
ATOM 713 C CA . CYS A 1 89 ? -4.210 -2.173 -13.561 1.00 89.06 89 CYS A CA 1
ATOM 714 C C . CYS A 1 89 ? -5.512 -2.705 -12.948 1.00 89.06 89 CYS A C 1
ATOM 716 O O . CYS A 1 89 ? -5.962 -2.176 -11.934 1.00 89.06 89 CYS A O 1
ATOM 718 N N . HIS A 1 90 ? -6.108 -3.744 -13.536 1.00 91.56 90 HIS A N 1
ATOM 719 C CA . HIS A 1 90 ? -7.293 -4.394 -12.990 1.00 91.56 90 HIS A CA 1
ATOM 720 C C . HIS A 1 90 ? -7.002 -5.068 -11.639 1.00 91.56 90 HIS A C 1
ATOM 722 O O . HIS A 1 90 ? -7.738 -4.854 -10.681 1.00 91.56 90 HIS A O 1
ATOM 728 N N . GLU A 1 91 ? -5.910 -5.828 -11.534 1.00 92.12 91 GLU A N 1
ATOM 729 C CA . GLU A 1 91 ? -5.517 -6.523 -10.302 1.00 92.12 91 GLU A CA 1
ATOM 730 C C . GLU A 1 91 ? -5.117 -5.566 -9.177 1.00 92.12 91 GLU A C 1
ATOM 732 O O . GLU A 1 91 ? -5.412 -5.849 -8.022 1.00 92.12 91 GLU A O 1
ATOM 737 N N . LEU A 1 92 ? -4.498 -4.422 -9.489 1.00 93.81 92 LEU A N 1
ATOM 738 C CA . LEU A 1 92 ? -4.141 -3.412 -8.487 1.00 93.81 92 LEU A CA 1
ATOM 739 C C . LEU A 1 92 ? -5.367 -2.694 -7.908 1.00 93.81 92 LEU A C 1
ATOM 741 O O . LEU A 1 92 ? -5.329 -2.277 -6.751 1.00 93.81 92 LEU A O 1
ATOM 745 N N . ARG A 1 93 ? -6.459 -2.549 -8.676 1.00 95.44 93 ARG A N 1
ATOM 746 C CA . ARG A 1 93 ? -7.667 -1.842 -8.210 1.00 95.44 93 ARG A CA 1
ATOM 747 C C . ARG A 1 93 ? -8.294 -2.500 -6.993 1.00 95.44 93 ARG A C 1
ATOM 749 O O . ARG A 1 93 ? -8.714 -1.790 -6.093 1.00 95.44 93 ARG A O 1
ATOM 756 N N . THR A 1 94 ? -8.371 -3.827 -6.955 1.00 95.94 94 THR A N 1
ATOM 757 C CA . THR A 1 94 ? -9.032 -4.539 -5.853 1.00 95.94 94 THR A CA 1
ATOM 758 C C . THR A 1 94 ? -8.397 -4.240 -4.488 1.00 95.94 94 THR A C 1
ATOM 760 O O . THR A 1 94 ? -9.098 -3.710 -3.628 1.00 95.94 94 THR A O 1
ATOM 763 N N . PRO A 1 95 ? -7.096 -4.500 -4.256 1.00 96.00 95 PRO A N 1
ATOM 764 C CA . PRO A 1 95 ? -6.479 -4.189 -2.974 1.00 96.00 95 PRO A CA 1
ATOM 765 C C . PRO A 1 95 ? -6.381 -2.677 -2.718 1.00 96.00 95 PRO A C 1
ATOM 767 O O . PRO A 1 95 ? -6.536 -2.260 -1.575 1.00 96.00 95 PRO A O 1
ATOM 770 N N . ALA A 1 96 ? -6.218 -1.833 -3.745 1.00 96.38 96 ALA A N 1
ATOM 771 C CA . ALA A 1 96 ? -6.283 -0.380 -3.555 1.00 96.38 96 ALA A CA 1
ATOM 772 C C . ALA A 1 96 ? -7.659 0.072 -3.028 1.00 96.38 96 ALA A C 1
ATOM 774 O O . ALA A 1 96 ? -7.730 0.847 -2.079 1.00 96.38 96 ALA A O 1
ATOM 775 N N . ASN A 1 97 ? -8.748 -0.463 -3.585 1.00 96.88 97 ASN A N 1
ATOM 776 C CA . ASN A 1 97 ? -10.105 -0.179 -3.124 1.00 96.88 97 ASN A CA 1
ATOM 777 C C . ASN A 1 97 ? -10.361 -0.718 -1.714 1.00 96.88 97 ASN A C 1
ATOM 779 O O . ASN A 1 97 ? -11.089 -0.082 -0.966 1.00 96.88 97 ASN A O 1
ATOM 783 N N . HIS A 1 98 ? -9.769 -1.854 -1.331 1.00 95.88 98 HIS A N 1
ATOM 784 C CA . HIS A 1 98 ? -9.838 -2.321 0.055 1.00 95.88 98 HIS A CA 1
ATOM 785 C C . HIS A 1 98 ? -9.159 -1.338 1.010 1.00 95.88 98 HIS A C 1
ATOM 787 O O . HIS A 1 98 ? -9.750 -0.996 2.024 1.00 95.88 98 HIS A O 1
ATOM 793 N N . ILE A 1 99 ? -7.957 -0.850 0.682 1.00 96.19 99 ILE A N 1
ATOM 794 C CA . ILE A 1 99 ? -7.267 0.146 1.518 1.00 96.19 99 ILE A CA 1
ATOM 795 C C . ILE A 1 99 ? -8.133 1.395 1.695 1.00 96.19 99 ILE A C 1
ATOM 797 O O . ILE A 1 99 ? -8.276 1.873 2.813 1.00 96.19 99 ILE A O 1
ATOM 801 N N . ILE A 1 100 ? -8.715 1.902 0.604 1.00 95.50 100 ILE A N 1
ATOM 802 C CA . ILE A 1 100 ? -9.570 3.095 0.645 1.00 95.50 100 ILE A CA 1
ATOM 803 C C . ILE A 1 100 ? -10.834 2.816 1.462 1.00 95.50 100 ILE A C 1
ATOM 805 O O . ILE A 1 100 ? -11.097 3.532 2.417 1.00 95.50 100 ILE A O 1
ATOM 809 N N . GLY A 1 101 ? -11.574 1.756 1.134 1.00 95.38 101 GLY A N 1
ATOM 810 C CA . GLY A 1 101 ? -12.860 1.464 1.765 1.00 95.38 101 GLY A CA 1
ATOM 811 C C . GLY A 1 101 ? -12.742 1.151 3.254 1.00 95.38 101 GLY A C 1
ATOM 812 O O . GLY A 1 101 ? -13.509 1.682 4.046 1.00 95.38 101 GLY A O 1
ATOM 813 N N . TYR A 1 102 ? -11.758 0.345 3.663 1.00 94.12 102 TYR A N 1
ATOM 814 C CA . TYR A 1 102 ? -11.519 0.118 5.091 1.00 94.12 102 TYR A CA 1
ATOM 815 C C . TYR A 1 102 ? -10.958 1.365 5.770 1.00 94.12 102 TYR A C 1
ATOM 817 O O . TYR A 1 102 ? -11.316 1.631 6.904 1.00 94.12 102 TYR A O 1
ATOM 825 N N . GLY A 1 103 ? -10.134 2.163 5.083 1.00 92.12 103 GLY A N 1
ATOM 826 C CA . GLY A 1 103 ? -9.649 3.435 5.617 1.00 92.12 103 GLY A CA 1
ATOM 827 C C . GLY A 1 103 ? -10.770 4.436 5.904 1.00 92.12 103 GLY A C 1
ATOM 828 O O . GLY A 1 103 ? -10.691 5.144 6.900 1.00 92.12 103 GLY A O 1
ATOM 829 N N . GLU A 1 104 ? -11.815 4.473 5.073 1.00 93.19 104 GLU A N 1
ATOM 830 C CA . GLU A 1 104 ? -13.014 5.291 5.300 1.00 93.19 104 GLU A CA 1
ATOM 831 C C . GLU A 1 104 ? -13.799 4.821 6.532 1.00 93.19 104 GLU A C 1
ATOM 833 O O . GLU A 1 104 ? -14.183 5.655 7.342 1.00 93.19 104 GLU A O 1
ATOM 838 N N . LEU A 1 105 ? -13.944 3.505 6.735 1.00 90.69 105 LEU A N 1
ATOM 839 C CA . LEU A 1 105 ? -14.613 2.947 7.920 1.00 90.69 105 LEU A CA 1
ATOM 840 C C . LEU A 1 105 ? -13.902 3.289 9.237 1.00 90.69 105 LEU A C 1
ATOM 842 O O . LEU A 1 105 ? -14.550 3.375 10.272 1.00 90.69 105 LEU A O 1
ATOM 846 N N . LEU A 1 106 ? -12.583 3.516 9.215 1.00 86.38 106 LEU A N 1
ATOM 847 C CA . LEU A 1 106 ? -11.836 3.952 10.403 1.00 86.38 106 LEU A CA 1
ATOM 848 C C . LEU A 1 106 ? -12.082 5.428 10.769 1.00 86.38 106 LEU A C 1
ATOM 850 O O . LEU A 1 106 ? -11.613 5.870 11.819 1.00 86.38 106 LEU A O 1
ATOM 854 N N . LEU A 1 107 ? -12.720 6.208 9.889 1.00 84.31 107 LEU A N 1
ATOM 855 C CA . LEU A 1 107 ? -12.987 7.638 10.087 1.00 84.31 107 LEU A CA 1
ATOM 856 C C . LEU A 1 107 ? -14.412 7.931 10.581 1.00 84.31 107 LEU A C 1
ATOM 858 O O . LEU A 1 107 ? -14.672 9.076 10.964 1.00 84.31 107 LEU A O 1
ATOM 862 N N . ASP A 1 108 ? -15.293 6.931 10.555 1.00 75.94 108 ASP A N 1
ATOM 863 C CA . ASP A 1 108 ? -16.684 6.999 11.020 1.00 75.94 108 ASP A CA 1
ATOM 864 C C . ASP A 1 108 ? -16.806 6.663 12.521 1.00 75.94 108 ASP A C 1
ATOM 866 O O . ASP A 1 108 ? -17.662 7.292 13.193 1.00 75.94 108 ASP A O 1
#

Sequence (108 aa):
MSDPHPKSSLGSEEKFQLARVRHDLRTPINHIIGYSEILLEDAQDQVPDEFLGDLQRIHSAGQQLVALINRYLGDDSFMTIRRDLHQLCHELRTPANHIIGYGELLLD

Foldseek 3Di:
DDDPDPPDDDDPVVLVVLVVVLVVVLVVLVVQLVVLVVCLVVDDVPDDPLLNVLSVLLNVLSVQLNVLSCCQSNNPNVSPDPDPVVVSVVSNVVSVVSNVVSVVVNVD

Radius of gyration: 18.85 Å; chains: 1; bounding box: 35×26×71 Å

Secondary structure (DSSP, 8-state):
--------PPPHHHHHHHHHHHHHHHHHHHHHHHHHHHHHHH--TTS-HHHHHHHHHHHHHHHHHHHHHHHHH-TTGGGT----HHHHHHHHHHHHHHHHHHHHHTT-